Protein AF-W0RTK9-F1 (afdb_monomer_lite)

pLDDT: mean 92.37, std 5.12, range [59.91, 98.06]

Sequence (133 aa):
MRDPFDPNEIQAWIAAHRDALPRTLGELGTFPVPYRGAIVRALPPPAREAIWREHFGEFLAPGSPLSPAQQAFVREAMAELPVLMADDLAAARARGGALEARMAPLFSREEAARVFGMVGPPEPPGGLPAPPR

Radius of gyration: 15.5 Å; chains: 1; bounding box: 45×34×33 Å

Secondary structure (DSSP, 8-state):
---TTSHHHHHHHHHHTGGG---SHHHHTTS-HHHHHHHHHHS-HHHHHHHHHHHHHHHHSTT-SS-HHHHHHHHHHHHTHHHHHSS-HHHHHHHHHHHHHHHTTTS-HHHHIIIIIS-SSPPPTT-PPPPP-

Foldseek 3Di:
DDDCLPPVNLLVVCVVCVVPQDQELVVLQLAWQSNSVVSLVSDALVSVLRQLLVLLVVCLDPPHPFDPVRNVLSVVVNVCSSQLSDPPPVSNVVVVVVSVVVVVVRDDPVRCCSNPVTGHDDADVVTHDHDDD

Structure (mmCIF, N/CA/C/O backbone):
data_AF-W0RTK9-F1
#
_entry.id   AF-W0RTK9-F1
#
loop_
_atom_site.group_PDB
_atom_site.id
_atom_site.type_symbol
_atom_site.label_atom_id
_atom_site.label_alt_id
_atom_site.label_comp_id
_atom_site.label_asym_id
_atom_site.label_entity_id
_atom_site.label_seq_id
_atom_site.pdbx_PDB_ins_code
_atom_site.Cartn_x
_atom_site.Cartn_y
_atom_site.Cartn_z
_atom_site.occupancy
_atom_site.B_iso_or_equiv
_atom_site.auth_seq_id
_atom_site.auth_comp_id
_atom_site.auth_asym_id
_atom_site.auth_atom_id
_atom_site.pdbx_PDB_model_num
ATOM 1 N N . MET A 1 1 ? 28.662 -14.313 2.879 1.00 59.91 1 MET A N 1
ATOM 2 C CA . MET A 1 1 ? 27.397 -14.479 2.129 1.00 59.91 1 MET A CA 1
ATOM 3 C C . MET A 1 1 ? 26.686 -13.136 2.197 1.00 59.91 1 MET A C 1
ATOM 5 O O . MET A 1 1 ? 26.608 -12.616 3.300 1.00 59.91 1 MET A O 1
ATOM 9 N N . ARG A 1 2 ? 26.309 -12.509 1.072 1.00 74.81 2 ARG A N 1
ATOM 10 C CA . ARG A 1 2 ? 25.532 -11.254 1.129 1.00 74.81 2 ARG A CA 1
ATOM 11 C C . ARG A 1 2 ? 24.124 -11.563 1.627 1.00 74.81 2 ARG A C 1
ATOM 13 O O . ARG A 1 2 ? 23.570 -12.584 1.219 1.00 74.81 2 ARG A O 1
ATOM 20 N N . ASP A 1 3 ? 23.617 -10.712 2.511 1.00 85.75 3 ASP A N 1
ATOM 21 C CA . ASP A 1 3 ? 22.257 -10.794 3.031 1.00 85.75 3 ASP A CA 1
ATOM 22 C C . ASP A 1 3 ? 21.268 -10.554 1.876 1.00 85.75 3 ASP A C 1
ATOM 24 O O . ASP A 1 3 ? 21.310 -9.482 1.270 1.00 85.75 3 ASP A O 1
ATOM 28 N N . PRO A 1 4 ? 20.407 -11.526 1.519 1.00 82.50 4 PRO A N 1
ATOM 29 C CA . PRO A 1 4 ? 19.435 -11.352 0.442 1.00 82.50 4 PRO A CA 1
ATOM 30 C C . PRO A 1 4 ? 18.339 -10.326 0.772 1.00 82.50 4 PRO A C 1
ATOM 32 O O . PRO A 1 4 ? 17.551 -9.986 -0.110 1.00 82.50 4 PRO A O 1
ATOM 35 N N . PHE A 1 5 ? 18.267 -9.840 2.013 1.00 88.31 5 PHE A N 1
ATOM 36 C CA . PHE A 1 5 ? 17.377 -8.757 2.424 1.00 88.31 5 PHE A CA 1
ATOM 37 C C . PHE A 1 5 ? 18.066 -7.384 2.441 1.00 88.31 5 PHE A C 1
ATOM 39 O O . PHE A 1 5 ? 17.418 -6.389 2.773 1.00 88.31 5 PHE A O 1
ATOM 46 N N . ASP A 1 6 ? 19.346 -7.298 2.048 1.00 92.94 6 ASP A N 1
ATOM 47 C CA . ASP A 1 6 ? 20.012 -6.013 1.832 1.00 92.94 6 ASP A CA 1
ATOM 48 C C . ASP A 1 6 ? 19.264 -5.210 0.751 1.00 92.94 6 ASP A C 1
ATOM 50 O O . ASP A 1 6 ? 18.960 -5.753 -0.318 1.00 92.94 6 ASP A O 1
ATOM 54 N N . PRO A 1 7 ? 18.979 -3.912 0.971 1.00 91.56 7 PRO A N 1
ATOM 55 C CA . PRO A 1 7 ? 18.260 -3.099 -0.001 1.00 91.56 7 PRO A CA 1
ATOM 56 C C . PRO A 1 7 ? 18.878 -3.101 -1.404 1.00 91.56 7 PRO A C 1
ATOM 58 O O . PRO A 1 7 ? 18.129 -3.060 -2.379 1.00 91.56 7 PRO A O 1
ATOM 61 N N . ASN A 1 8 ? 20.207 -3.176 -1.542 1.00 93.31 8 ASN A N 1
ATOM 62 C CA . ASN A 1 8 ? 20.849 -3.202 -2.858 1.00 93.31 8 ASN A CA 1
ATOM 63 C C . ASN A 1 8 ? 20.651 -4.548 -3.557 1.00 93.31 8 ASN A C 1
ATOM 65 O O . ASN A 1 8 ? 20.425 -4.573 -4.764 1.00 93.31 8 ASN A O 1
ATOM 69 N N . GLU A 1 9 ? 20.696 -5.655 -2.813 1.00 93.69 9 GLU A N 1
ATOM 70 C CA . GLU A 1 9 ? 20.425 -6.992 -3.357 1.00 93.69 9 GLU A CA 1
ATOM 71 C C . GLU A 1 9 ? 18.956 -7.117 -3.782 1.00 93.69 9 GLU A C 1
ATOM 73 O O . GLU A 1 9 ? 18.676 -7.610 -4.874 1.00 93.69 9 GLU A O 1
ATOM 78 N N . ILE A 1 10 ? 18.025 -6.564 -2.994 1.00 95.12 10 ILE A N 1
ATOM 79 C CA . ILE A 1 10 ? 16.609 -6.470 -3.374 1.00 95.12 10 ILE A CA 1
ATOM 80 C C . ILE A 1 10 ? 16.468 -5.682 -4.681 1.00 95.12 10 ILE A C 1
ATOM 82 O O . ILE A 1 10 ? 15.823 -6.153 -5.612 1.00 95.12 10 ILE A O 1
ATOM 86 N N . GLN A 1 11 ? 17.080 -4.498 -4.795 1.00 94.62 11 GLN A N 1
ATOM 87 C CA . GLN A 1 11 ? 16.990 -3.700 -6.026 1.00 94.62 11 GLN A CA 1
ATOM 88 C C . GLN A 1 11 ? 17.618 -4.406 -7.235 1.00 94.62 11 GLN A C 1
ATOM 90 O O . GLN A 1 11 ? 17.061 -4.340 -8.331 1.00 94.62 11 GLN A O 1
ATOM 95 N N . ALA A 1 12 ? 18.736 -5.112 -7.048 1.00 94.56 12 ALA A N 1
ATOM 96 C CA . ALA A 1 12 ? 19.356 -5.906 -8.104 1.00 94.56 12 ALA A CA 1
ATOM 97 C C . ALA A 1 12 ? 18.425 -7.031 -8.582 1.00 94.56 12 ALA A C 1
ATOM 99 O O . ALA A 1 12 ? 18.240 -7.204 -9.788 1.00 94.56 12 ALA A O 1
ATOM 100 N N . TRP A 1 13 ? 17.779 -7.737 -7.649 1.00 95.75 13 TRP A N 1
ATOM 101 C CA . TRP A 1 13 ? 16.794 -8.768 -7.967 1.00 95.75 13 TRP A CA 1
ATOM 102 C C . TRP A 1 13 ? 15.601 -8.196 -8.745 1.00 95.75 13 TRP A C 1
ATOM 104 O O . TRP A 1 13 ? 15.222 -8.742 -9.781 1.00 95.75 13 TRP A O 1
ATOM 114 N N . ILE A 1 14 ? 15.058 -7.054 -8.306 1.00 96.19 14 ILE A N 1
ATOM 115 C CA . ILE A 1 14 ? 13.954 -6.358 -8.986 1.00 96.19 14 ILE A CA 1
ATOM 116 C C . ILE A 1 14 ? 14.344 -5.952 -10.407 1.00 96.19 14 ILE A C 1
ATOM 118 O O . ILE A 1 14 ? 13.562 -6.142 -11.337 1.00 96.19 14 ILE A O 1
ATOM 122 N N . ALA A 1 15 ? 15.550 -5.412 -10.590 1.00 94.94 15 ALA A N 1
ATOM 123 C CA . ALA A 1 15 ? 16.046 -5.014 -11.900 1.00 94.94 15 ALA A CA 1
ATOM 124 C C . ALA A 1 15 ? 16.163 -6.210 -12.860 1.00 94.94 15 ALA A C 1
ATOM 126 O O . ALA A 1 15 ? 15.800 -6.080 -14.029 1.00 94.94 15 ALA A O 1
ATOM 127 N N . ALA A 1 16 ? 16.618 -7.365 -12.364 1.00 95.69 16 ALA A N 1
ATOM 128 C CA . ALA A 1 16 ? 16.745 -8.596 -13.144 1.00 95.69 16 ALA A CA 1
ATOM 129 C C . ALA A 1 16 ? 15.390 -9.228 -13.516 1.00 95.69 16 ALA A C 1
ATOM 131 O O . ALA A 1 16 ? 15.285 -9.874 -14.555 1.00 95.69 16 ALA A O 1
ATOM 132 N N . HIS A 1 17 ? 14.349 -9.008 -12.707 1.00 95.38 17 HIS A N 1
ATOM 133 C CA . HIS A 1 17 ? 13.037 -9.650 -12.853 1.00 95.38 17 HIS A CA 1
ATOM 134 C C . HIS A 1 17 ? 11.913 -8.682 -13.255 1.00 95.38 17 HIS A C 1
ATOM 136 O O . HIS A 1 17 ? 10.740 -8.997 -13.061 1.00 95.38 17 HIS A O 1
ATOM 142 N N . ARG A 1 18 ? 12.234 -7.507 -13.821 1.00 92.44 18 ARG A N 1
ATOM 143 C CA . ARG A 1 18 ? 11.251 -6.433 -14.088 1.00 92.44 18 ARG A CA 1
ATOM 144 C C . ARG A 1 18 ? 10.004 -6.878 -14.851 1.00 92.44 18 ARG A C 1
ATOM 146 O O . ARG A 1 18 ? 8.904 -6.453 -14.504 1.00 92.44 18 ARG A O 1
ATOM 153 N N . ASP A 1 19 ? 10.163 -7.743 -15.845 1.00 92.44 19 ASP A N 1
ATOM 154 C CA . ASP A 1 19 ? 9.047 -8.203 -16.679 1.00 92.44 19 ASP A CA 1
ATOM 155 C C . ASP A 1 19 ? 8.188 -9.284 -16.000 1.00 92.44 19 ASP A C 1
ATOM 157 O O . ASP A 1 19 ? 7.054 -9.518 -16.418 1.00 92.44 19 ASP A O 1
ATOM 161 N N . ALA A 1 20 ? 8.699 -9.895 -14.927 1.00 92.94 20 ALA A N 1
ATOM 162 C CA . ALA A 1 20 ? 8.071 -10.983 -14.176 1.00 92.94 20 ALA A CA 1
ATOM 163 C C . ALA A 1 20 ? 7.641 -10.575 -12.753 1.00 92.94 20 ALA A C 1
ATOM 165 O O . ALA A 1 20 ? 7.308 -11.437 -11.940 1.00 92.94 20 ALA A O 1
ATOM 166 N N . LEU A 1 21 ? 7.659 -9.276 -12.427 1.00 95.38 21 LEU A N 1
ATOM 167 C CA . LEU A 1 21 ? 7.208 -8.798 -11.119 1.00 95.38 21 LEU A CA 1
ATOM 168 C C . LEU A 1 21 ? 5.720 -9.116 -10.904 1.00 95.38 21 LEU A C 1
ATOM 170 O O . LEU A 1 21 ? 4.925 -8.922 -11.831 1.00 95.38 21 LEU A O 1
ATOM 174 N N . PRO A 1 22 ? 5.327 -9.545 -9.689 1.00 94.19 22 PRO A N 1
ATOM 175 C CA . PRO A 1 22 ? 3.943 -9.876 -9.381 1.00 94.19 22 PRO A CA 1
ATOM 176 C C . PRO A 1 22 ? 3.057 -8.635 -9.507 1.00 94.19 22 PRO A C 1
ATOM 178 O O . PRO A 1 22 ? 3.472 -7.519 -9.176 1.00 94.19 22 PRO A O 1
ATOM 181 N N . ARG A 1 23 ? 1.835 -8.828 -10.007 1.00 93.31 23 ARG A N 1
ATOM 182 C CA . ARG A 1 23 ? 0.899 -7.731 -10.321 1.00 93.31 23 ARG A CA 1
ATOM 183 C C . ARG A 1 23 ? -0.413 -7.820 -9.557 1.00 93.31 23 ARG A C 1
ATOM 185 O O . ARG A 1 23 ? -1.241 -6.925 -9.689 1.00 93.31 23 ARG A O 1
ATOM 192 N N . THR A 1 24 ? -0.579 -8.870 -8.764 1.00 93.56 24 THR A N 1
ATOM 193 C CA . THR A 1 24 ? -1.735 -9.092 -7.895 1.00 93.56 24 THR A CA 1
ATOM 194 C C . THR A 1 24 ? -1.299 -9.153 -6.436 1.00 93.56 24 THR A C 1
ATOM 196 O O . THR A 1 24 ? -0.141 -9.457 -6.128 1.00 93.56 24 THR A O 1
ATOM 199 N N . LEU A 1 25 ? -2.229 -8.898 -5.518 1.00 93.06 25 LEU A N 1
ATOM 200 C CA . LEU A 1 25 ? -1.977 -9.020 -4.084 1.00 93.06 25 LEU A CA 1
ATOM 201 C C . LEU A 1 25 ? -1.600 -10.455 -3.694 1.00 93.06 25 LEU A C 1
ATOM 203 O O . LEU A 1 25 ? -0.707 -10.657 -2.871 1.00 93.06 25 LEU A O 1
ATOM 207 N N . GLY A 1 26 ? -2.248 -11.445 -4.317 1.00 91.44 26 GLY A N 1
ATOM 208 C CA . GLY A 1 26 ? -2.005 -12.865 -4.059 1.00 91.44 26 GLY A CA 1
ATOM 209 C C . GLY A 1 26 ? -0.583 -13.297 -4.417 1.00 91.44 26 GLY A C 1
ATOM 210 O O . GLY A 1 26 ? 0.088 -13.931 -3.605 1.00 91.44 26 GLY A O 1
ATOM 211 N N . GLU A 1 27 ? -0.090 -12.901 -5.592 1.00 93.44 27 GLU A N 1
ATOM 212 C CA . GLU A 1 27 ? 1.300 -13.159 -5.986 1.00 93.44 27 GLU A CA 1
ATOM 213 C C . GLU A 1 27 ? 2.281 -12.375 -5.109 1.00 93.44 27 GLU A C 1
ATOM 215 O O . GLU A 1 27 ? 3.313 -12.898 -4.704 1.00 93.44 27 GLU A O 1
ATOM 220 N N . LEU A 1 28 ? 1.965 -11.124 -4.765 1.00 93.88 28 LEU A N 1
ATOM 221 C CA . LEU A 1 28 ? 2.819 -10.315 -3.898 1.00 93.88 28 LEU A CA 1
ATOM 222 C C . LEU A 1 28 ? 2.954 -10.923 -2.492 1.00 93.88 28 LEU A C 1
ATOM 224 O O . LEU A 1 28 ? 4.020 -10.845 -1.879 1.00 93.88 28 LEU A O 1
ATOM 228 N N . GLY A 1 29 ? 1.893 -11.564 -1.998 1.00 92.06 29 GLY A N 1
ATOM 229 C CA . GLY A 1 29 ? 1.861 -12.265 -0.717 1.00 92.06 29 GLY A CA 1
ATOM 230 C C . GLY A 1 29 ? 2.859 -13.420 -0.608 1.00 92.06 29 GLY A C 1
ATOM 231 O O . GLY A 1 29 ? 3.242 -13.766 0.510 1.00 92.06 29 GLY A O 1
ATOM 232 N N . THR A 1 30 ? 3.345 -13.971 -1.729 1.00 92.69 30 THR A N 1
ATOM 233 C CA . THR A 1 30 ? 4.373 -15.028 -1.730 1.00 92.69 30 THR A CA 1
ATOM 234 C C . THR A 1 30 ? 5.789 -14.492 -1.536 1.00 92.69 30 THR A C 1
ATOM 236 O O . THR A 1 30 ? 6.718 -15.276 -1.354 1.00 92.69 30 THR A O 1
ATOM 239 N N . PHE A 1 31 ? 5.974 -13.170 -1.589 1.00 94.19 31 PHE A N 1
ATOM 240 C CA . PHE A 1 31 ? 7.265 -12.524 -1.381 1.00 94.19 31 PHE A CA 1
ATOM 241 C C . PHE A 1 31 ? 7.419 -12.040 0.056 1.00 94.19 31 PHE A C 1
ATOM 243 O O . PHE A 1 31 ? 6.432 -11.623 0.671 1.00 94.19 31 PHE A O 1
ATOM 250 N N . PRO A 1 32 ? 8.652 -12.012 0.580 1.00 93.69 32 PRO A N 1
ATOM 251 C CA . PRO A 1 32 ? 8.897 -11.458 1.894 1.00 93.69 32 PRO A CA 1
ATOM 252 C C . PRO A 1 32 ? 8.680 -9.936 1.949 1.00 93.69 32 PRO A C 1
ATOM 254 O O . PRO A 1 32 ? 8.895 -9.224 0.966 1.00 93.69 32 PRO A O 1
ATOM 257 N N . VAL A 1 33 ? 8.287 -9.408 3.108 1.00 91.38 33 VAL A N 1
ATOM 258 C CA . VAL A 1 33 ? 7.903 -8.006 3.357 1.00 91.38 33 VAL A CA 1
ATOM 259 C C . VAL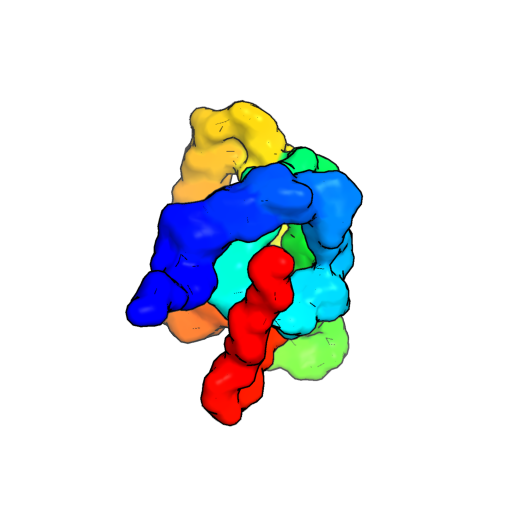 A 1 33 ? 8.929 -6.995 2.834 1.00 91.38 33 VAL A C 1
ATOM 261 O O . VAL A 1 33 ? 8.502 -6.044 2.168 1.00 91.38 33 VAL A O 1
ATOM 264 N N . PRO A 1 34 ? 10.257 -7.176 3.024 1.00 91.25 34 PRO A N 1
ATOM 265 C CA . PRO A 1 34 ? 11.254 -6.267 2.454 1.00 91.25 34 PRO A CA 1
ATOM 266 C C . PRO A 1 34 ? 11.177 -6.145 0.924 1.00 91.25 34 PRO A C 1
ATOM 268 O O . PRO A 1 34 ? 11.409 -5.065 0.377 1.00 91.25 34 PRO A O 1
ATOM 271 N N . TYR A 1 35 ? 10.800 -7.224 0.228 1.00 94.50 35 TYR A N 1
ATOM 272 C CA . TYR A 1 35 ? 10.649 -7.238 -1.227 1.00 94.50 35 TYR A CA 1
ATOM 273 C C . TYR A 1 35 ? 9.348 -6.578 -1.667 1.00 94.50 35 TYR A C 1
ATOM 275 O O . TYR A 1 35 ? 9.360 -5.823 -2.635 1.00 94.50 35 TYR A O 1
ATOM 283 N N . ARG A 1 36 ? 8.234 -6.796 -0.957 1.00 94.44 36 ARG A N 1
ATOM 284 C CA . ARG A 1 36 ? 6.904 -6.331 -1.399 1.00 94.44 36 ARG A CA 1
ATOM 285 C C . ARG A 1 36 ? 6.862 -4.835 -1.692 1.00 94.44 36 ARG A C 1
ATOM 287 O O . ARG A 1 36 ? 6.404 -4.418 -2.753 1.00 94.44 36 ARG A O 1
ATOM 294 N N . GLY A 1 37 ? 7.404 -4.022 -0.784 1.00 91.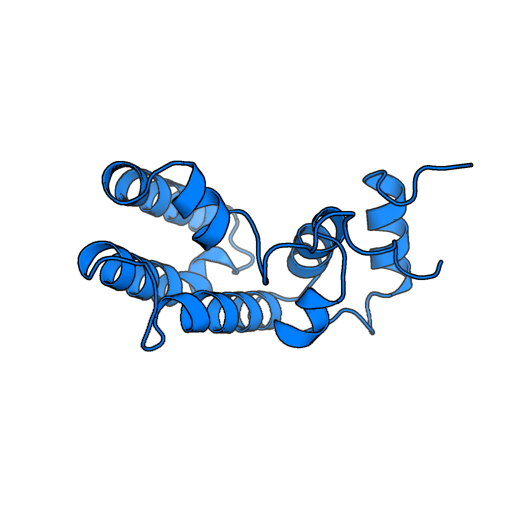00 37 GLY A N 1
ATOM 295 C CA . GLY A 1 37 ? 7.463 -2.573 -0.976 1.00 91.00 37 GLY A CA 1
ATOM 296 C C . GLY A 1 37 ? 8.346 -2.163 -2.160 1.00 91.00 37 GLY A C 1
ATOM 297 O O . GLY A 1 37 ? 8.020 -1.212 -2.869 1.00 91.00 37 GLY A O 1
ATOM 298 N N . ALA A 1 38 ? 9.454 -2.871 -2.395 1.00 93.69 38 ALA A N 1
ATOM 299 C CA . ALA A 1 38 ? 10.336 -2.615 -3.533 1.00 93.69 38 ALA A CA 1
ATOM 300 C C . ALA A 1 38 ? 9.688 -3.019 -4.865 1.00 93.69 38 ALA A C 1
ATOM 302 O O . ALA A 1 38 ? 9.765 -2.253 -5.823 1.00 93.69 38 ALA A O 1
ATOM 303 N N . ILE A 1 39 ? 8.999 -4.162 -4.892 1.00 95.25 39 ILE A N 1
ATOM 304 C CA . ILE A 1 39 ? 8.220 -4.636 -6.037 1.00 95.25 39 ILE A CA 1
ATOM 305 C C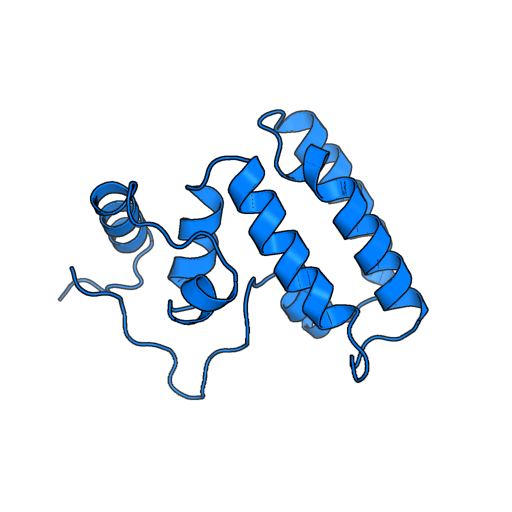 . ILE A 1 39 ? 7.169 -3.602 -6.419 1.00 95.25 39 ILE A C 1
ATOM 307 O O . ILE A 1 39 ? 7.179 -3.123 -7.548 1.00 95.25 39 ILE A O 1
ATOM 311 N N . VAL A 1 40 ? 6.311 -3.200 -5.476 1.00 93.56 40 VAL A N 1
ATOM 312 C CA . VAL A 1 40 ? 5.238 -2.240 -5.768 1.00 93.56 40 VAL A CA 1
ATOM 313 C C . VAL A 1 40 ? 5.810 -0.931 -6.305 1.00 93.56 40 VAL A C 1
ATOM 315 O O . VAL A 1 40 ? 5.318 -0.424 -7.305 1.00 93.56 40 VAL A O 1
ATOM 318 N N . ARG A 1 41 ? 6.900 -0.404 -5.733 1.00 91.56 41 ARG A N 1
ATOM 319 C CA . ARG A 1 41 ? 7.541 0.818 -6.256 1.00 91.56 41 ARG A CA 1
ATOM 320 C C . ARG A 1 41 ? 8.087 0.680 -7.683 1.00 91.56 41 ARG A C 1
ATOM 322 O O . ARG A 1 41 ? 8.182 1.691 -8.371 1.00 91.56 41 ARG A O 1
ATOM 329 N N . ALA A 1 42 ? 8.444 -0.525 -8.122 1.00 94.44 42 ALA A N 1
ATOM 330 C CA . ALA A 1 42 ? 8.970 -0.777 -9.463 1.00 94.44 42 ALA A CA 1
ATOM 331 C C . ALA A 1 42 ? 7.879 -0.980 -10.531 1.00 94.44 42 ALA A C 1
ATOM 333 O O . ALA A 1 42 ? 8.179 -0.951 -11.726 1.00 94.44 42 ALA A O 1
ATOM 334 N N . LEU A 1 43 ? 6.623 -1.176 -10.121 1.00 94.31 43 LEU A N 1
ATOM 335 C CA . LEU A 1 43 ? 5.495 -1.355 -11.030 1.00 94.31 43 LEU A CA 1
ATOM 336 C C . LEU A 1 43 ? 5.029 -0.022 -11.650 1.00 94.31 43 LEU A C 1
ATOM 338 O O . LEU A 1 43 ? 5.170 1.043 -11.040 1.00 94.31 43 LEU A O 1
ATOM 342 N N . PRO A 1 44 ? 4.409 -0.048 -12.845 1.00 93.50 44 PRO A N 1
ATOM 343 C CA . PRO A 1 44 ? 3.761 1.135 -13.408 1.00 93.50 44 PRO A CA 1
ATOM 344 C C . PRO A 1 44 ? 2.557 1.579 -12.546 1.00 93.50 44 PRO A C 1
ATOM 346 O O . PRO A 1 44 ? 1.949 0.731 -11.883 1.00 93.50 44 PRO A O 1
ATOM 349 N N . PRO A 1 45 ? 2.168 2.873 -12.569 1.00 93.44 45 PRO A N 1
ATOM 350 C CA . PRO A 1 45 ? 1.082 3.413 -11.738 1.00 93.44 45 PRO A CA 1
ATOM 351 C C . PRO A 1 45 ? -0.209 2.576 -11.709 1.00 93.44 45 PRO A C 1
ATOM 353 O O . PRO A 1 45 ? -0.683 2.288 -10.609 1.00 93.44 45 PRO A O 1
ATOM 356 N N . PRO A 1 46 ? -0.748 2.088 -12.849 1.00 93.06 46 PRO A N 1
ATOM 357 C CA . PRO A 1 46 ? -1.996 1.320 -12.833 1.00 93.06 46 PRO A CA 1
ATOM 358 C C . PRO A 1 46 ? -1.876 -0.020 -12.094 1.00 93.06 46 PRO A C 1
ATOM 360 O O . PRO A 1 46 ? -2.825 -0.463 -11.455 1.00 93.06 46 PRO A O 1
ATOM 363 N N . ALA A 1 47 ? -0.705 -0.663 -12.150 1.00 94.19 47 ALA A N 1
ATOM 364 C CA . ALA A 1 47 ? -0.465 -1.917 -11.439 1.00 94.19 47 ALA A CA 1
ATOM 365 C C . ALA A 1 47 ? -0.297 -1.682 -9.929 1.00 94.19 47 ALA A C 1
ATOM 367 O O . ALA A 1 47 ? -0.802 -2.464 -9.128 1.00 94.19 47 ALA A O 1
ATOM 368 N N . ARG A 1 48 ? 0.346 -0.573 -9.531 1.00 94.38 48 ARG A N 1
ATOM 369 C CA . ARG A 1 48 ? 0.404 -0.151 -8.121 1.00 94.38 48 ARG A CA 1
ATOM 370 C C . ARG A 1 48 ? -0.993 0.080 -7.557 1.00 94.38 48 ARG A C 1
ATOM 372 O O . ARG A 1 48 ? -1.311 -0.426 -6.485 1.00 94.38 48 ARG A O 1
ATOM 379 N N . GLU A 1 49 ? -1.817 0.826 -8.289 1.00 94.94 49 GLU A N 1
ATOM 380 C CA . GLU A 1 49 ? -3.201 1.100 -7.910 1.00 94.94 49 GLU A CA 1
ATOM 381 C C . GLU A 1 49 ? -4.012 -0.190 -7.744 1.00 94.94 49 GLU A C 1
ATOM 383 O O . GLU A 1 49 ? -4.703 -0.338 -6.737 1.00 94.94 49 GLU A O 1
ATOM 388 N N . ALA A 1 50 ? -3.916 -1.125 -8.695 1.00 94.94 50 ALA A N 1
ATOM 389 C CA . ALA A 1 50 ? -4.655 -2.386 -8.647 1.00 94.94 50 ALA A CA 1
ATOM 390 C C . ALA A 1 50 ? -4.344 -3.191 -7.374 1.00 94.94 50 ALA A C 1
ATOM 392 O O . ALA A 1 50 ? -5.264 -3.573 -6.653 1.00 94.94 50 ALA A O 1
ATOM 393 N N . ILE A 1 51 ? -3.059 -3.352 -7.039 1.00 95.75 51 ILE A N 1
ATOM 394 C CA . ILE A 1 51 ? -2.626 -4.066 -5.829 1.00 95.75 51 ILE A CA 1
ATOM 395 C C . ILE A 1 51 ? -3.150 -3.377 -4.563 1.00 95.75 51 ILE A C 1
ATOM 397 O O . ILE A 1 51 ? -3.675 -4.037 -3.668 1.00 95.75 51 ILE A O 1
ATOM 401 N N . TRP A 1 52 ? -3.029 -2.049 -4.467 1.00 95.94 52 TRP A N 1
ATOM 402 C CA . TRP A 1 52 ? -3.524 -1.314 -3.299 1.00 95.94 52 TRP A CA 1
ATOM 403 C C . TRP A 1 52 ? -5.044 -1.381 -3.163 1.00 95.94 52 TRP A C 1
ATOM 405 O O . TRP A 1 52 ? -5.562 -1.427 -2.049 1.00 95.94 52 TRP A O 1
ATOM 415 N N . ARG A 1 53 ? -5.765 -1.417 -4.285 1.00 96.12 53 ARG A N 1
ATOM 416 C CA . ARG A 1 53 ? -7.216 -1.582 -4.297 1.00 96.12 53 ARG A CA 1
ATOM 417 C C . ARG A 1 53 ? -7.628 -2.972 -3.812 1.00 96.12 53 ARG A C 1
ATOM 419 O O . ARG A 1 53 ? -8.554 -3.064 -3.013 1.00 96.12 53 ARG A O 1
ATOM 426 N N . GLU A 1 54 ? -6.938 -4.026 -4.249 1.00 95.94 54 GLU A N 1
ATOM 427 C CA . GLU A 1 54 ? -7.134 -5.387 -3.725 1.00 95.94 54 GLU A CA 1
ATOM 428 C C . GLU A 1 54 ? -6.876 -5.430 -2.213 1.00 95.94 54 GLU A C 1
ATOM 430 O O . GLU A 1 54 ? -7.728 -5.897 -1.459 1.00 95.94 54 GLU A O 1
ATOM 435 N N . HIS A 1 55 ? -5.757 -4.849 -1.763 1.00 95.69 55 HIS A N 1
ATOM 436 C CA . HIS A 1 55 ? -5.369 -4.789 -0.349 1.00 95.69 55 HIS A CA 1
ATOM 437 C C . HIS A 1 55 ? -6.414 -4.072 0.508 1.00 95.69 55 HIS A C 1
ATOM 439 O O . HIS A 1 55 ? -6.878 -4.604 1.511 1.00 95.69 55 HIS A O 1
ATOM 445 N N . PHE A 1 56 ? -6.860 -2.883 0.096 1.00 96.75 56 PHE A N 1
ATOM 446 C CA . PHE A 1 56 ? -7.940 -2.177 0.788 1.00 96.75 56 PHE A CA 1
ATOM 447 C C . PHE A 1 56 ? -9.267 -2.939 0.742 1.00 96.75 56 PHE A C 1
ATOM 449 O O . PHE A 1 56 ? -10.036 -2.866 1.701 1.00 96.75 56 PHE A O 1
ATOM 456 N N . GLY A 1 57 ? -9.519 -3.708 -0.319 1.00 95.62 57 GLY A N 1
ATOM 457 C CA . GLY A 1 57 ? -10.667 -4.603 -0.427 1.00 95.62 57 GLY A CA 1
ATOM 458 C C . GLY A 1 57 ? -10.756 -5.608 0.724 1.00 95.62 57 GLY A C 1
ATOM 459 O O . GLY A 1 57 ? -11.844 -5.800 1.267 1.00 95.62 57 GLY A O 1
ATOM 460 N N . GLU A 1 58 ? -9.629 -6.173 1.168 1.00 94.19 58 GLU A N 1
ATOM 461 C CA . GLU A 1 58 ? -9.590 -7.104 2.308 1.00 94.19 58 GLU A CA 1
ATOM 462 C C . GLU A 1 58 ? -10.065 -6.443 3.612 1.00 94.19 58 GLU A C 1
ATOM 464 O O . GLU A 1 58 ? -10.803 -7.042 4.394 1.00 94.19 58 GLU A O 1
ATOM 469 N N . PHE A 1 59 ? -9.730 -5.167 3.820 1.00 94.88 59 PHE A N 1
ATOM 470 C CA . PHE A 1 59 ? -10.150 -4.400 4.998 1.00 94.88 59 PHE A CA 1
ATOM 471 C C . PHE A 1 59 ? -11.589 -3.875 4.928 1.00 94.88 59 PHE A C 1
ATOM 473 O O . PHE A 1 59 ? -12.115 -3.385 5.932 1.00 94.88 59 PHE A O 1
ATOM 480 N N . LEU A 1 60 ? -12.231 -3.970 3.766 1.00 96.38 60 LEU A N 1
ATOM 481 C CA . LEU A 1 60 ? -13.628 -3.589 3.549 1.00 96.38 60 LEU A CA 1
ATOM 482 C C . LEU A 1 60 ? -14.567 -4.800 3.458 1.00 96.38 60 LEU A C 1
ATOM 484 O O . LEU A 1 60 ? -15.786 -4.619 3.403 1.00 96.38 60 LEU A O 1
ATOM 488 N N . ALA A 1 61 ? -14.020 -6.016 3.443 1.00 95.25 61 ALA A N 1
ATOM 489 C CA . ALA A 1 61 ? -14.787 -7.249 3.376 1.00 95.25 61 ALA A CA 1
ATOM 490 C C . ALA A 1 61 ? -15.561 -7.533 4.685 1.00 95.25 61 ALA A C 1
ATOM 492 O O . ALA A 1 61 ? -15.174 -7.070 5.767 1.00 95.25 61 ALA A O 1
ATOM 493 N N . PRO A 1 62 ? -16.653 -8.322 4.624 1.00 93.81 62 PRO A N 1
ATOM 494 C CA . PRO A 1 62 ? -17.336 -8.806 5.821 1.00 93.81 62 PRO A CA 1
ATOM 495 C C . PRO A 1 62 ? -16.369 -9.535 6.764 1.00 93.81 62 PRO A C 1
ATOM 497 O O . PRO A 1 62 ? -15.581 -10.366 6.324 1.00 93.81 62 PRO A O 1
ATOM 500 N N . GLY A 1 63 ? -16.440 -9.236 8.063 1.00 89.44 63 GLY A N 1
ATOM 501 C CA . GLY A 1 63 ? -15.518 -9.792 9.063 1.00 89.44 63 GLY A CA 1
ATOM 502 C C . GLY A 1 63 ? -14.235 -8.979 9.273 1.00 89.44 63 GLY A C 1
ATOM 503 O O . GLY A 1 63 ? -13.411 -9.368 10.098 1.00 89.44 63 GLY A O 1
ATOM 504 N N . SER A 1 64 ? -14.077 -7.843 8.581 1.00 93.19 64 SER A N 1
ATOM 505 C CA . SER A 1 64 ? -12.995 -6.892 8.850 1.00 93.19 64 SER A CA 1
ATOM 506 C C . SER A 1 64 ? -12.980 -6.450 10.323 1.00 93.19 64 SER A C 1
ATOM 508 O O . SER A 1 64 ? -14.040 -6.137 10.876 1.00 93.19 64 SER A O 1
ATOM 510 N N . PRO A 1 65 ? -11.796 -6.363 10.961 1.00 91.44 65 PRO A N 1
ATOM 511 C CA . PRO A 1 65 ? -11.667 -5.854 12.324 1.00 91.44 65 PRO A CA 1
ATOM 512 C C . PRO A 1 65 ? -11.818 -4.325 12.408 1.00 91.44 65 PRO A C 1
ATOM 514 O O . PRO A 1 65 ? -11.804 -3.779 13.508 1.00 91.44 65 PRO A O 1
ATOM 517 N N . LEU A 1 66 ? -11.926 -3.623 11.272 1.00 96.12 66 LEU A N 1
ATOM 518 C CA . LEU A 1 66 ? -12.023 -2.166 11.240 1.00 96.12 66 LEU A CA 1
ATOM 519 C C . LEU A 1 66 ? -13.414 -1.672 11.648 1.00 96.12 66 LEU A C 1
ATOM 521 O O . LEU A 1 66 ? -14.440 -2.160 11.166 1.00 96.12 66 LEU A O 1
ATOM 525 N N . SER A 1 67 ? -13.438 -0.613 12.454 1.00 97.06 67 SER A N 1
ATOM 526 C CA . SER A 1 67 ? -14.657 0.125 12.788 1.00 97.06 67 SER A CA 1
ATOM 527 C C . SER A 1 67 ? -15.290 0.783 11.548 1.00 97.06 67 SER A C 1
ATOM 529 O O . SER A 1 67 ? -14.603 1.026 10.550 1.00 97.06 67 SER A O 1
ATOM 531 N N . PRO A 1 68 ? -16.581 1.164 11.595 1.00 96.81 68 PRO A N 1
ATOM 532 C CA . PRO A 1 68 ? -17.232 1.847 10.475 1.00 96.81 68 PRO A CA 1
ATOM 533 C C . PRO A 1 68 ? -16.510 3.125 10.019 1.00 96.81 68 PRO A C 1
ATOM 535 O O . PRO A 1 68 ? -16.407 3.372 8.818 1.00 96.81 68 PRO A O 1
ATOM 538 N N . ALA A 1 69 ? -15.963 3.905 10.958 1.00 97.44 69 ALA A N 1
ATOM 539 C CA . ALA A 1 69 ? -15.204 5.119 10.654 1.00 97.44 69 ALA A CA 1
ATOM 540 C C . ALA A 1 69 ? -13.868 4.809 9.958 1.00 97.44 69 ALA A C 1
ATOM 542 O O . ALA A 1 69 ? -13.518 5.455 8.973 1.00 97.44 69 ALA A O 1
ATOM 543 N N . GLN A 1 70 ? -13.154 3.777 10.413 1.00 98.06 70 GLN A N 1
ATOM 544 C CA . GLN A 1 70 ? -11.925 3.317 9.763 1.00 98.06 70 GLN A CA 1
ATOM 545 C C . GLN A 1 70 ? -12.203 2.783 8.351 1.00 98.06 70 GLN A C 1
ATOM 547 O O . GLN A 1 70 ? -11.484 3.119 7.416 1.00 98.06 70 GLN A O 1
ATOM 552 N N . GLN A 1 71 ? -13.279 2.014 8.156 1.00 98.00 71 GLN A N 1
ATOM 553 C CA . GLN A 1 71 ? -13.673 1.546 6.824 1.00 98.00 71 GLN A CA 1
ATOM 554 C C . GLN A 1 71 ? -14.070 2.701 5.896 1.00 98.00 71 GLN A C 1
ATOM 556 O O . GLN A 1 71 ? -13.764 2.666 4.706 1.00 98.00 71 GLN A O 1
ATOM 561 N N . ALA A 1 72 ? -14.763 3.725 6.406 1.00 97.81 72 ALA A N 1
ATOM 562 C CA . ALA A 1 72 ? -15.057 4.930 5.631 1.00 97.81 72 ALA A CA 1
ATOM 563 C C . ALA A 1 72 ? -13.759 5.601 5.159 1.00 97.81 72 ALA A C 1
ATOM 565 O O . ALA A 1 72 ? -13.608 5.855 3.966 1.00 97.81 72 ALA A O 1
ATOM 566 N N . PHE A 1 73 ? -12.782 5.754 6.055 1.00 98.06 73 PHE A N 1
ATOM 567 C CA . PHE A 1 73 ? -11.471 6.290 5.704 1.00 98.06 73 PHE A CA 1
ATOM 568 C C . PHE A 1 73 ? -10.719 5.426 4.679 1.00 98.06 73 PHE A C 1
ATOM 570 O O . PHE A 1 73 ? -10.122 5.964 3.752 1.00 98.06 73 PHE A O 1
ATOM 577 N N . VAL A 1 74 ? -10.773 4.093 4.779 1.00 98.00 74 VAL A N 1
ATOM 578 C CA . VAL A 1 74 ? -10.164 3.200 3.774 1.00 98.00 74 VAL A CA 1
ATOM 579 C C . VAL A 1 74 ? -10.807 3.390 2.396 1.00 98.00 74 VAL A C 1
ATOM 581 O O . VAL A 1 74 ? -10.091 3.440 1.399 1.00 98.00 74 VAL A O 1
ATOM 584 N N . ARG A 1 75 ? -12.135 3.563 2.313 1.00 98.06 75 ARG A N 1
ATOM 585 C CA . ARG A 1 75 ? -12.814 3.873 1.038 1.00 98.06 75 ARG A CA 1
ATOM 586 C C . ARG A 1 75 ? -12.359 5.212 0.461 1.00 98.06 75 ARG A C 1
ATOM 588 O O . ARG A 1 75 ? -12.149 5.305 -0.745 1.00 98.06 75 ARG A O 1
ATOM 595 N N . GLU A 1 76 ? -12.182 6.222 1.309 1.00 96.94 76 GLU A N 1
ATOM 596 C CA . GLU A 1 76 ? -11.631 7.513 0.893 1.00 96.94 76 GLU A CA 1
ATOM 597 C C . GLU A 1 76 ? -10.196 7.364 0.380 1.00 96.94 76 GLU A C 1
ATOM 599 O O . GLU A 1 76 ? -9.904 7.787 -0.732 1.00 96.94 76 GLU A O 1
ATOM 604 N N . ALA A 1 77 ? -9.313 6.704 1.133 1.00 96.56 77 ALA A N 1
ATOM 605 C CA . ALA A 1 77 ? -7.933 6.457 0.716 1.00 96.56 77 ALA A CA 1
ATOM 606 C C . ALA A 1 77 ? -7.860 5.679 -0.610 1.00 96.56 77 ALA A C 1
ATOM 608 O O . ALA A 1 77 ? -7.043 5.996 -1.472 1.00 96.56 77 ALA A O 1
ATOM 609 N N . MET A 1 78 ? -8.752 4.704 -0.806 1.00 96.69 78 MET A N 1
ATOM 610 C CA . MET A 1 78 ? -8.875 3.951 -2.053 1.00 96.69 78 MET A CA 1
ATOM 611 C C . MET A 1 78 ? -9.268 4.843 -3.242 1.00 96.69 78 MET A C 1
ATOM 613 O O . MET A 1 78 ? -8.752 4.649 -4.340 1.00 96.69 78 MET A O 1
ATOM 617 N N . ALA A 1 79 ? -10.142 5.834 -3.036 1.00 96.56 79 ALA A N 1
ATOM 618 C CA . ALA A 1 79 ? -10.526 6.794 -4.074 1.00 96.56 79 ALA A CA 1
ATOM 619 C C . ALA A 1 79 ? -9.380 7.749 -4.464 1.00 96.56 79 ALA A C 1
ATOM 621 O O . ALA A 1 79 ? -9.370 8.278 -5.573 1.00 96.56 79 ALA A O 1
ATOM 622 N N . GLU A 1 80 ? -8.402 7.942 -3.578 1.00 96.12 80 GLU A N 1
ATOM 623 C CA . GLU A 1 80 ? -7.228 8.795 -3.800 1.00 96.12 80 GLU A CA 1
ATOM 624 C C . GLU A 1 80 ? -6.068 8.078 -4.504 1.00 96.12 80 GLU A C 1
ATOM 626 O O . GLU A 1 80 ? -5.111 8.731 -4.929 1.00 96.12 80 GLU A O 1
ATOM 631 N N . LEU A 1 81 ? -6.135 6.750 -4.662 1.00 95.25 81 LEU A N 1
ATOM 632 C CA . LEU A 1 81 ? -5.068 5.961 -5.284 1.00 95.25 81 LEU A CA 1
ATOM 633 C C . LEU A 1 81 ? -4.616 6.484 -6.658 1.00 95.25 81 LEU A C 1
ATOM 635 O O . LEU A 1 81 ? -3.402 6.536 -6.856 1.00 95.25 81 LEU A O 1
ATOM 639 N N . PRO A 1 82 ? -5.497 6.940 -7.574 1.00 94.62 82 PRO A N 1
ATOM 640 C CA . PRO A 1 82 ? -5.049 7.486 -8.854 1.00 94.62 82 PRO A CA 1
ATOM 641 C C . PRO A 1 82 ? -4.081 8.664 -8.697 1.00 94.62 82 PRO A C 1
ATOM 643 O O . PRO A 1 82 ? -3.107 8.763 -9.435 1.00 94.62 82 PRO A O 1
ATOM 646 N N . VAL A 1 83 ? -4.307 9.534 -7.705 1.00 94.38 83 VAL A N 1
ATOM 647 C CA . VAL A 1 83 ? -3.428 10.680 -7.418 1.00 94.38 83 VAL A CA 1
ATOM 648 C C . VAL A 1 83 ? -2.167 10.228 -6.686 1.00 94.38 83 VAL A C 1
ATOM 650 O O . VAL A 1 83 ? -1.077 10.700 -6.991 1.00 94.38 83 VAL A O 1
ATOM 653 N N . LEU A 1 84 ? -2.298 9.307 -5.728 1.00 92.31 84 LEU A N 1
ATOM 654 C CA . LEU A 1 84 ? -1.172 8.812 -4.929 1.00 92.31 84 LEU A CA 1
ATOM 655 C C . LEU A 1 84 ? -0.184 7.961 -5.736 1.00 92.31 84 LEU A C 1
ATOM 657 O O . LEU A 1 84 ? 0.994 7.909 -5.388 1.00 92.31 84 LEU A O 1
ATOM 661 N N . MET A 1 85 ? -0.659 7.272 -6.776 1.00 91.94 85 MET A N 1
ATOM 662 C CA . MET A 1 85 ? 0.156 6.383 -7.609 1.00 91.94 85 MET A CA 1
ATOM 663 C C . MET A 1 85 ? 0.645 7.046 -8.897 1.00 91.94 85 MET A C 1
ATOM 665 O O . MET A 1 85 ? 1.543 6.494 -9.536 1.00 91.94 85 MET A O 1
ATOM 669 N N . ALA A 1 86 ? 0.092 8.204 -9.269 1.00 89.50 86 ALA A N 1
ATOM 670 C CA . ALA A 1 86 ? 0.532 8.979 -10.423 1.00 89.50 86 ALA A CA 1
ATOM 671 C C . ALA A 1 86 ? 2.014 9.380 -10.330 1.00 89.50 86 ALA A C 1
ATOM 673 O O . ALA A 1 86 ? 2.617 9.410 -9.257 1.00 89.50 86 ALA A O 1
ATOM 674 N N . ASP A 1 87 ? 2.591 9.740 -11.476 1.00 86.50 87 ASP A N 1
ATOM 675 C CA . ASP A 1 87 ? 3.990 10.174 -11.558 1.00 86.50 87 ASP A CA 1
ATOM 676 C C . ASP A 1 87 ? 4.202 11.627 -11.074 1.00 86.50 87 ASP A C 1
ATOM 678 O O . ASP A 1 87 ? 5.339 12.081 -10.935 1.00 86.50 87 ASP A O 1
ATOM 682 N N . ASP A 1 88 ? 3.126 12.360 -10.758 1.00 92.06 88 ASP A N 1
ATOM 683 C CA . ASP A 1 88 ? 3.204 13.673 -10.108 1.00 92.06 88 ASP A CA 1
ATOM 684 C C . ASP A 1 88 ? 3.503 13.525 -8.607 1.00 92.06 88 ASP A C 1
ATOM 686 O O . ASP A 1 88 ? 2.614 13.447 -7.753 1.00 92.06 88 ASP A O 1
ATOM 690 N N . LEU A 1 89 ? 4.796 13.523 -8.282 1.00 89.31 89 LEU A N 1
ATOM 691 C CA . LEU A 1 89 ? 5.282 13.375 -6.912 1.00 89.31 89 LEU A CA 1
ATOM 692 C C . LEU A 1 89 ? 4.834 14.514 -5.980 1.00 89.31 89 LEU A C 1
ATOM 694 O O . LEU A 1 89 ? 4.661 14.286 -4.781 1.00 89.31 89 LEU A O 1
ATOM 698 N N . ALA A 1 90 ? 4.658 15.735 -6.493 1.00 93.25 90 ALA A N 1
ATOM 699 C CA . ALA A 1 90 ? 4.257 16.872 -5.670 1.00 93.25 90 ALA A CA 1
ATOM 700 C C . ALA A 1 90 ? 2.789 16.738 -5.249 1.00 93.25 90 ALA A C 1
ATOM 702 O O . ALA A 1 90 ? 2.476 16.858 -4.059 1.00 93.25 90 ALA A O 1
ATOM 703 N N . ALA A 1 91 ? 1.911 16.411 -6.202 1.00 92.50 91 ALA A N 1
ATOM 704 C CA . ALA A 1 91 ? 0.508 16.125 -5.926 1.00 92.50 91 ALA A CA 1
ATOM 705 C C . ALA A 1 91 ? 0.352 14.907 -5.004 1.00 92.50 91 ALA A C 1
ATOM 707 O O . ALA A 1 91 ? -0.378 14.981 -4.011 1.00 92.50 91 ALA A O 1
ATOM 708 N N . ALA A 1 92 ? 1.093 13.825 -5.269 1.00 92.19 92 ALA A N 1
ATOM 709 C CA . ALA A 1 92 ? 1.081 12.624 -4.439 1.00 92.19 92 ALA A CA 1
ATOM 710 C C . ALA A 1 92 ? 1.529 12.920 -2.999 1.00 92.19 92 ALA A C 1
ATOM 712 O O . ALA A 1 92 ? 0.869 12.503 -2.047 1.00 92.19 92 ALA A O 1
ATOM 713 N N . ARG A 1 93 ? 2.602 13.704 -2.80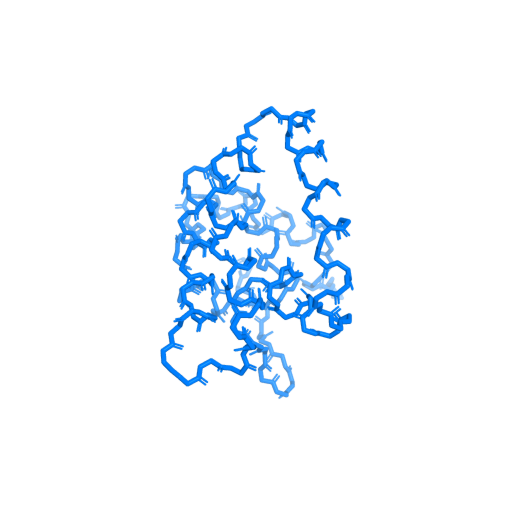9 1.00 92.19 93 ARG A N 1
ATOM 714 C CA . ARG A 1 93 ? 3.095 14.091 -1.476 1.00 92.19 93 ARG A CA 1
ATOM 715 C C . ARG A 1 93 ? 2.086 14.949 -0.719 1.00 92.19 93 ARG A C 1
ATOM 717 O O . ARG A 1 93 ? 1.844 14.698 0.461 1.00 92.19 93 ARG A O 1
ATOM 724 N N . ALA A 1 94 ? 1.498 15.947 -1.378 1.00 94.06 94 ALA A N 1
ATOM 725 C CA . ALA A 1 94 ? 0.489 16.803 -0.762 1.00 94.06 94 ALA A CA 1
ATOM 726 C C . ALA A 1 94 ? -0.751 15.994 -0.348 1.00 94.06 94 ALA A C 1
ATOM 728 O O . ALA A 1 94 ? -1.232 16.125 0.780 1.00 94.06 94 ALA A O 1
ATOM 729 N N . ARG A 1 95 ? -1.232 15.106 -1.231 1.00 93.88 95 ARG A N 1
ATOM 730 C CA . ARG A 1 95 ? -2.383 14.241 -0.948 1.00 93.88 95 ARG A CA 1
ATOM 731 C C . ARG A 1 95 ? -2.087 13.237 0.166 1.00 93.88 95 ARG A C 1
ATOM 733 O O . ARG A 1 95 ? -2.915 13.071 1.057 1.00 93.88 95 ARG A O 1
ATOM 740 N N . GLY A 1 96 ? -0.906 12.620 0.144 1.00 92.38 96 GLY A N 1
ATOM 741 C CA . GLY A 1 96 ? -0.448 11.679 1.165 1.00 92.38 96 GLY A CA 1
ATOM 742 C C . GLY A 1 96 ? -0.386 12.312 2.554 1.00 92.38 96 GLY A C 1
ATOM 743 O O . GLY A 1 96 ? -0.963 11.770 3.491 1.00 92.38 96 GLY A O 1
ATOM 744 N N . GLY A 1 97 ? 0.205 13.505 2.679 1.00 92.25 97 GLY A N 1
ATOM 745 C CA . GLY A 1 97 ? 0.245 14.226 3.957 1.00 92.25 97 GLY A CA 1
ATOM 746 C C . GLY A 1 97 ? -1.148 14.602 4.483 1.00 92.25 97 GLY A C 1
ATOM 747 O O . GLY A 1 97 ? -1.417 14.486 5.678 1.00 92.25 97 GLY A O 1
ATOM 748 N N . ALA A 1 98 ? -2.067 14.995 3.594 1.00 93.75 98 ALA A N 1
ATOM 749 C CA . ALA A 1 98 ? -3.452 15.287 3.969 1.00 93.75 98 ALA A CA 1
ATOM 750 C C . ALA A 1 98 ? -4.234 14.035 4.413 1.00 93.75 98 ALA A C 1
ATOM 752 O O . ALA A 1 98 ? -5.105 14.126 5.280 1.00 93.75 98 ALA A O 1
ATOM 753 N N . LEU A 1 99 ? -3.946 12.867 3.831 1.00 94.19 99 LEU A N 1
ATOM 754 C CA . LEU A 1 99 ? -4.493 11.584 4.282 1.00 94.19 99 LEU A CA 1
ATOM 755 C C . LEU A 1 99 ? -3.922 11.185 5.642 1.00 94.19 99 LEU A C 1
ATOM 757 O O . LEU A 1 99 ? -4.691 10.851 6.538 1.00 94.19 99 LEU A O 1
ATOM 761 N N . GLU A 1 100 ? -2.606 11.276 5.823 1.00 92.75 100 GLU A N 1
ATOM 762 C CA . GLU A 1 100 ? -1.927 10.900 7.066 1.00 92.75 100 GLU A CA 1
ATOM 763 C C . GLU A 1 100 ? -2.453 11.694 8.272 1.00 92.75 100 GLU A C 1
ATOM 765 O O . GLU A 1 100 ? -2.783 11.110 9.306 1.00 92.75 100 GLU A O 1
ATOM 770 N N . ALA A 1 101 ? -2.646 13.008 8.119 1.00 94.38 101 ALA A N 1
ATOM 771 C CA . ALA A 1 101 ? -3.204 13.859 9.172 1.00 94.38 101 ALA A CA 1
ATOM 772 C C . ALA A 1 101 ? -4.622 13.438 9.608 1.00 94.38 101 ALA A C 1
ATOM 774 O O . ALA A 1 101 ? -4.972 13.550 10.782 1.00 94.38 101 ALA A O 1
ATOM 775 N N . ARG A 1 102 ? -5.441 12.940 8.673 1.00 94.81 102 ARG A N 1
ATOM 776 C CA . ARG A 1 102 ? -6.812 12.465 8.941 1.00 94.81 102 ARG A CA 1
ATOM 777 C C . ARG A 1 102 ? -6.856 11.017 9.424 1.00 94.81 102 ARG A C 1
ATOM 779 O O . ARG A 1 102 ? -7.778 10.650 10.144 1.00 94.81 102 ARG A O 1
ATOM 786 N N . MET A 1 103 ? -5.861 10.217 9.055 1.00 95.75 103 MET A N 1
ATOM 787 C CA . MET A 1 103 ? -5.685 8.840 9.510 1.00 95.75 103 MET A CA 1
ATOM 788 C C . MET A 1 103 ? -5.308 8.781 10.994 1.00 95.75 103 MET A C 1
ATOM 790 O O . MET A 1 103 ? -5.827 7.940 11.722 1.00 95.75 103 MET A O 1
ATOM 794 N N . ALA A 1 104 ? -4.418 9.674 11.442 1.00 94.06 104 ALA A N 1
ATOM 795 C CA . ALA A 1 104 ? -3.846 9.670 12.790 1.00 94.06 104 ALA A CA 1
ATOM 79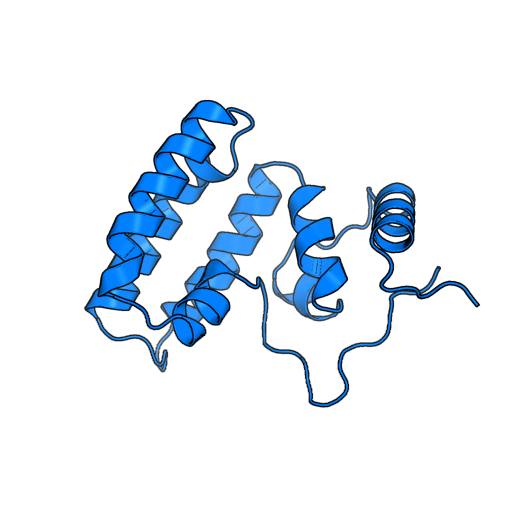6 C C . ALA A 1 104 ? -4.867 9.560 13.949 1.00 94.06 104 ALA A C 1
ATOM 798 O O . ALA A 1 104 ? -4.610 8.787 14.870 1.00 94.06 104 ALA A O 1
ATOM 799 N N . PRO A 1 105 ? -6.021 10.261 13.948 1.00 96.62 105 PRO A N 1
ATOM 800 C CA . PRO A 1 105 ? -7.028 10.095 15.001 1.00 96.62 105 PRO A CA 1
ATOM 801 C C . PRO A 1 105 ? -7.892 8.826 14.873 1.00 96.62 105 PRO A C 1
ATOM 803 O O . PRO A 1 105 ? -8.624 8.507 15.806 1.00 96.62 105 PRO A O 1
ATOM 806 N N . LEU A 1 106 ? -7.860 8.124 13.734 1.00 97.38 106 LEU A N 1
ATOM 807 C CA . LEU A 1 106 ? -8.736 6.980 13.438 1.00 97.38 106 LEU A CA 1
ATOM 808 C C . LEU A 1 106 ? -8.064 5.620 13.644 1.00 97.38 106 LEU A C 1
ATOM 810 O O . LEU A 1 106 ? -8.753 4.620 13.843 1.00 97.38 106 LEU A O 1
ATOM 814 N N . PHE A 1 107 ? -6.737 5.565 13.558 1.00 97.06 107 PHE A N 1
ATOM 815 C CA . PHE A 1 107 ? -5.972 4.324 13.614 1.00 97.06 107 PHE A CA 1
ATOM 816 C C . PHE A 1 107 ? -4.899 4.415 14.691 1.00 97.06 107 PHE A C 1
ATOM 818 O O . PHE A 1 107 ? -4.150 5.389 14.767 1.00 97.06 107 PHE A O 1
ATOM 825 N N . SER A 1 108 ? -4.759 3.353 15.479 1.00 95.50 108 SER A N 1
ATOM 826 C CA . SER A 1 108 ? -3.518 3.129 16.212 1.00 95.50 108 SER A CA 1
ATOM 827 C C . SER A 1 108 ? -2.358 2.948 15.231 1.00 95.50 108 SER A C 1
ATOM 829 O O . SER A 1 108 ? -2.538 2.590 14.064 1.00 95.50 108 SER A O 1
ATOM 831 N N . ARG A 1 109 ? -1.128 3.135 15.717 1.00 91.56 109 ARG A N 1
ATOM 832 C CA . ARG A 1 109 ? 0.079 2.925 14.906 1.00 91.56 109 ARG A CA 1
ATOM 833 C C . ARG A 1 109 ? 0.140 1.521 14.301 1.00 91.56 109 ARG A C 1
ATOM 835 O O . ARG A 1 109 ? 0.596 1.368 13.172 1.00 91.56 109 ARG A O 1
ATOM 842 N N . GLU A 1 110 ? -0.295 0.511 15.049 1.00 90.62 110 GLU A N 1
ATOM 843 C CA . GLU A 1 110 ? -0.276 -0.877 14.591 1.00 90.62 110 GLU A CA 1
ATOM 844 C C . GLU A 1 110 ? -1.312 -1.120 13.488 1.00 90.62 110 GLU A C 1
ATOM 846 O O . GLU A 1 110 ? -0.980 -1.690 12.449 1.00 90.62 110 GLU A O 1
ATOM 851 N N . GLU A 1 111 ? -2.546 -0.639 13.665 1.00 93.44 111 GLU A N 1
ATOM 852 C CA . GLU A 1 111 ? -3.569 -0.741 12.621 1.00 93.44 111 GLU A CA 1
ATOM 853 C C . GLU A 1 111 ? -3.151 0.030 11.366 1.00 93.44 111 GLU A C 1
ATOM 855 O O . GLU A 1 111 ? -3.253 -0.502 10.265 1.00 93.44 111 GLU A O 1
ATOM 860 N N . ALA A 1 112 ? -2.613 1.244 11.520 1.00 93.75 112 ALA A N 1
ATOM 861 C CA . ALA A 1 112 ? -2.128 2.037 10.397 1.00 93.75 112 ALA A CA 1
ATOM 862 C C . ALA A 1 112 ? -0.992 1.325 9.646 1.00 93.75 112 ALA A C 1
ATOM 864 O O . ALA A 1 112 ? -0.996 1.286 8.418 1.00 93.75 112 ALA A O 1
ATOM 865 N N . ALA A 1 113 ? -0.047 0.706 10.360 1.00 89.69 113 ALA A N 1
ATOM 866 C CA . ALA A 1 113 ? 1.018 -0.077 9.739 1.00 89.69 113 ALA A CA 1
ATOM 867 C C . ALA A 1 113 ? 0.466 -1.283 8.962 1.00 89.69 113 ALA A C 1
ATOM 869 O O . ALA A 1 113 ? 0.925 -1.559 7.855 1.00 89.69 113 ALA A O 1
ATOM 870 N N . ARG A 1 114 ? -0.548 -1.963 9.507 1.00 89.94 114 ARG A N 1
ATOM 871 C CA . ARG A 1 114 ? -1.199 -3.118 8.875 1.00 89.94 114 ARG A CA 1
ATOM 872 C C . ARG A 1 114 ? -1.990 -2.739 7.621 1.00 89.94 114 ARG A C 1
ATOM 874 O O . ARG A 1 114 ? -1.958 -3.473 6.644 1.00 89.94 114 ARG A O 1
ATOM 881 N N . VAL A 1 115 ? -2.700 -1.612 7.656 1.00 93.69 115 VAL A N 1
ATOM 882 C CA . VAL A 1 115 ? -3.584 -1.180 6.562 1.00 93.69 115 VAL A CA 1
ATOM 883 C C . VAL A 1 115 ? -2.817 -0.400 5.492 1.00 93.69 115 VAL A C 1
ATOM 885 O O . VAL A 1 115 ? -3.039 -0.621 4.308 1.00 93.69 115 VAL A O 1
ATOM 888 N N . PHE A 1 116 ? -1.900 0.488 5.881 1.00 92.38 116 PHE A N 1
ATOM 889 C CA . PHE A 1 116 ? -1.255 1.453 4.977 1.00 92.38 116 PHE A CA 1
ATOM 890 C C . PHE A 1 116 ? 0.270 1.317 4.891 1.00 92.38 116 PHE A C 1
ATOM 892 O O . PHE A 1 116 ? 0.878 1.853 3.968 1.00 92.38 116 PHE A O 1
ATOM 899 N N . GLY A 1 117 ? 0.911 0.640 5.846 1.00 84.81 117 GLY A N 1
ATOM 900 C CA . GLY A 1 117 ? 2.373 0.512 5.892 1.00 84.81 117 GLY A CA 1
ATOM 901 C C . GLY A 1 117 ? 2.918 -0.705 5.146 1.00 84.81 117 GLY A C 1
ATOM 902 O O . GLY A 1 117 ? 4.024 -0.658 4.608 1.00 84.81 117 GLY A O 1
ATOM 903 N N . MET A 1 118 ? 2.147 -1.790 5.103 1.00 82.44 118 MET A N 1
ATOM 904 C CA . MET A 1 118 ? 2.539 -3.058 4.500 1.00 82.44 118 MET A CA 1
ATOM 905 C C . MET A 1 118 ? 1.427 -3.560 3.590 1.00 82.44 118 MET A C 1
ATOM 907 O O . MET A 1 118 ? 0.290 -3.719 4.016 1.00 82.44 118 MET A O 1
ATOM 911 N N . VAL A 1 119 ? 1.784 -3.830 2.340 1.00 87.00 119 VAL A N 1
ATOM 912 C CA . VAL A 1 119 ? 0.878 -4.408 1.352 1.00 87.00 119 VAL A CA 1
ATOM 913 C C . VAL A 1 119 ? 0.936 -5.937 1.418 1.00 87.00 119 VAL A C 1
ATOM 915 O O . VAL A 1 119 ? 2.018 -6.531 1.526 1.00 87.00 119 VAL A O 1
ATOM 918 N N . GLY A 1 120 ? -0.231 -6.570 1.355 1.00 85.75 120 GLY A N 1
ATOM 919 C CA . GLY A 1 120 ? -0.378 -8.015 1.486 1.00 85.75 120 GLY A CA 1
ATOM 920 C C . GLY A 1 120 ? -0.435 -8.508 2.937 1.00 85.75 120 GLY A C 1
ATOM 921 O O . GLY A 1 120 ? -0.238 -7.739 3.884 1.00 85.75 120 GLY A O 1
ATOM 922 N N . PRO A 1 121 ? -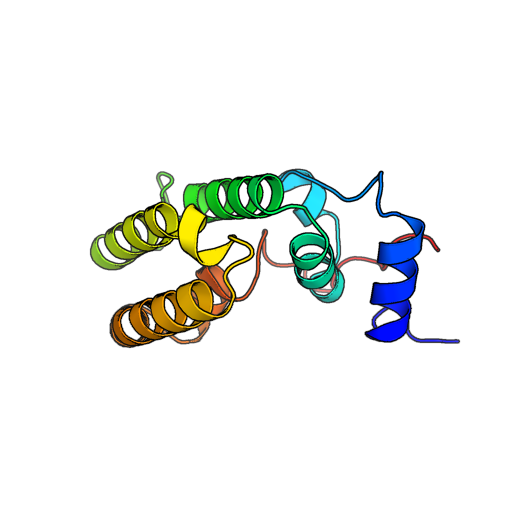0.692 -9.812 3.123 1.00 83.44 121 PRO A N 1
ATOM 923 C CA . PRO A 1 121 ? -0.965 -10.395 4.432 1.00 83.44 121 PRO A CA 1
ATOM 924 C C . PRO A 1 121 ? 0.275 -10.396 5.338 1.00 83.44 121 PRO A C 1
ATOM 926 O O . PRO A 1 121 ? 1.402 -10.440 4.835 1.00 83.44 121 PRO A O 1
ATOM 929 N N . PRO A 1 122 ? 0.112 -10.410 6.672 1.00 84.00 122 PRO A N 1
ATOM 930 C CA . PRO A 1 122 ? 1.224 -10.624 7.592 1.00 84.00 122 PRO A CA 1
ATOM 931 C C . PRO A 1 122 ? 2.021 -11.883 7.241 1.00 84.00 122 PRO A C 1
ATOM 933 O O . PRO A 1 122 ? 1.459 -12.891 6.811 1.00 84.00 122 PRO A O 1
ATOM 936 N N . GLU A 1 123 ? 3.335 -11.833 7.436 1.00 86.94 123 GLU A N 1
ATOM 937 C CA . GLU A 1 123 ? 4.167 -13.023 7.284 1.00 86.94 123 GLU A CA 1
ATOM 938 C C . GLU A 1 123 ? 3.917 -14.051 8.391 1.00 86.94 123 GLU A C 1
ATOM 940 O O . GLU A 1 123 ? 3.565 -13.684 9.518 1.00 86.94 123 GLU A O 1
ATOM 945 N N . PRO A 1 124 ? 4.148 -15.344 8.101 1.00 86.69 124 PRO A N 1
ATOM 946 C CA . PRO A 1 124 ? 4.171 -16.362 9.134 1.00 86.69 124 PRO A CA 1
ATOM 947 C C . PRO A 1 124 ? 5.312 -16.110 10.137 1.00 86.69 124 PRO A C 1
ATOM 949 O O . PRO A 1 124 ? 6.330 -15.499 9.793 1.00 86.69 124 PRO A O 1
ATOM 952 N N . PRO A 1 125 ? 5.201 -16.636 11.370 1.00 80.12 125 PRO A N 1
ATOM 953 C CA . PRO A 1 125 ? 6.316 -16.658 12.310 1.00 80.12 125 PRO A CA 1
ATOM 954 C C . PRO A 1 125 ? 7.526 -17.372 11.685 1.00 80.12 125 PRO A C 1
ATOM 956 O O . PRO A 1 125 ? 7.453 -18.558 11.373 1.00 80.12 125 PRO A O 1
ATOM 959 N N . GLY A 1 126 ? 8.625 -16.642 11.477 1.00 84.19 126 GLY A N 1
ATOM 960 C CA . GLY A 1 126 ? 9.821 -17.128 10.770 1.00 84.19 126 GLY A CA 1
ATOM 961 C C . GLY A 1 126 ? 10.066 -16.477 9.404 1.00 84.19 126 GLY A C 1
ATOM 962 O O . GLY A 1 126 ? 11.153 -16.637 8.854 1.00 84.19 126 GLY A O 1
ATOM 963 N N . GLY A 1 127 ? 9.104 -15.697 8.903 1.00 87.06 127 GLY A N 1
ATOM 964 C CA . GLY A 1 127 ? 9.208 -14.960 7.647 1.00 87.06 127 GLY A CA 1
ATOM 965 C C . GLY A 1 127 ? 9.071 -15.836 6.403 1.00 87.06 127 GLY A C 1
ATOM 966 O O . GLY A 1 127 ? 8.896 -17.054 6.481 1.00 87.06 127 GLY A O 1
ATOM 967 N N . LEU A 1 128 ? 9.128 -15.200 5.234 1.00 89.31 128 LEU A N 1
ATOM 968 C CA . LEU A 1 128 ? 9.186 -15.898 3.950 1.00 89.31 128 LEU A CA 1
ATOM 969 C C . LEU A 1 128 ? 10.637 -15.996 3.455 1.00 89.31 128 LEU A C 1
ATOM 971 O O . LEU A 1 128 ? 11.441 -15.093 3.706 1.00 89.31 128 LEU A O 1
ATOM 975 N N . PRO A 1 129 ? 11.001 -17.080 2.744 1.00 91.44 129 PRO A N 1
ATOM 976 C CA . PRO A 1 129 ? 12.331 -17.197 2.166 1.00 91.44 129 PRO A CA 1
ATOM 977 C C . PRO A 1 129 ? 12.564 -16.098 1.124 1.00 91.44 129 PRO A C 1
ATOM 979 O O . PRO A 1 129 ? 11.640 -15.666 0.430 1.00 91.44 129 PRO A O 1
ATOM 982 N N . ALA A 1 130 ? 13.818 -15.667 0.987 1.00 89.00 130 ALA A N 1
ATOM 983 C CA . ALA A 1 130 ? 14.207 -14.787 -0.106 1.00 89.00 130 ALA A CA 1
ATOM 984 C C . ALA A 1 130 ? 13.937 -15.463 -1.466 1.00 89.00 130 ALA A C 1
ATOM 986 O O . ALA A 1 130 ? 14.097 -16.686 -1.578 1.00 89.00 130 ALA A O 1
ATOM 987 N N . PRO A 1 131 ? 13.548 -14.695 -2.498 1.00 89.06 131 PRO A N 1
ATOM 988 C CA . PRO A 1 131 ? 13.350 -15.250 -3.826 1.00 89.06 131 PRO A CA 1
ATOM 989 C C . PRO A 1 131 ? 14.665 -15.815 -4.392 1.00 89.06 131 PRO A C 1
ATOM 991 O O . PRO A 1 131 ? 15.756 -15.403 -3.978 1.00 89.06 131 PRO A O 1
ATOM 994 N N . PRO A 1 132 ? 14.581 -16.771 -5.334 1.00 82.94 132 PRO A N 1
ATOM 995 C CA . PRO A 1 132 ? 15.760 -17.294 -6.014 1.00 82.94 132 PRO A CA 1
ATOM 996 C C . PRO A 1 132 ? 16.505 -16.166 -6.737 1.00 82.94 132 PRO A C 1
ATOM 998 O O . PRO A 1 132 ? 15.881 -15.221 -7.219 1.00 82.94 132 PRO A O 1
ATOM 1001 N N . ARG A 1 133 ? 17.836 -16.268 -6.772 1.00 74.94 133 ARG A N 1
ATOM 1002 C CA . ARG A 1 133 ? 18.717 -15.284 -7.416 1.00 74.94 133 ARG A CA 1
ATOM 1003 C C . ARG A 1 133 ? 18.597 -15.293 -8.929 1.00 74.94 133 ARG A C 1
ATOM 1005 O O . ARG A 1 133 ? 18.507 -16.409 -9.485 1.00 74.94 133 ARG A O 1
#

Organism: NCBI:txid861299